Protein AF-A0A523H350-F1 (afdb_monomer_lite)

Secondary structure (DSSP, 8-state):
--TTEEEEEEEEEEE-TTT--EEEEEEEEEEEE-TTS-EEEEEEEEEEEEE-GGG---

Radius of gyration: 15.32 Å; chains: 1; bounding box: 30×17×44 Å

pLDDT: mean 96.15, std 6.63, range [54.66, 98.56]

Sequence (58 aa):
FTDNRISVRFEYEWRDAETGQWKRTHGNEHWEFDSEGLMRVRDMSANDINIEESDRKL

Structure (mmCIF, N/CA/C/O backbone):
data_AF-A0A523H350-F1
#
_entry.id   AF-A0A523H350-F1
#
loop_
_atom_site.group_PDB
_atom_site.id
_atom_site.type_symbol
_atom_site.label_atom_id
_atom_site.label_alt_id
_atom_site.label_comp_id
_atom_site.label_asym_id
_atom_site.label_entity_id
_atom_site.label_seq_id
_atom_site.pdbx_PDB_ins_code
_atom_site.Cartn_x
_atom_site.Cartn_y
_atom_site.Cartn_z
_atom_site.occupancy
_atom_site.B_iso_or_equiv
_atom_site.auth_seq_id
_atom_site.auth_comp_id
_atom_site.auth_asym_id
_atom_site.auth_atom_id
_atom_site.pdbx_PDB_model_num
ATOM 1 N N . PHE A 1 1 ? -2.148 1.811 -23.003 1.00 54.66 1 PHE A N 1
ATOM 2 C CA . PHE A 1 1 ? -1.011 1.014 -22.502 1.00 54.66 1 PHE A CA 1
ATOM 3 C C . PHE A 1 1 ? -0.049 1.999 -21.849 1.00 54.66 1 PHE A C 1
ATOM 5 O O . PHE A 1 1 ? 0.227 3.005 -22.487 1.00 54.66 1 PHE A O 1
ATOM 12 N N . THR A 1 2 ? 0.347 1.808 -20.586 1.00 72.31 2 THR A N 1
ATOM 13 C CA . THR A 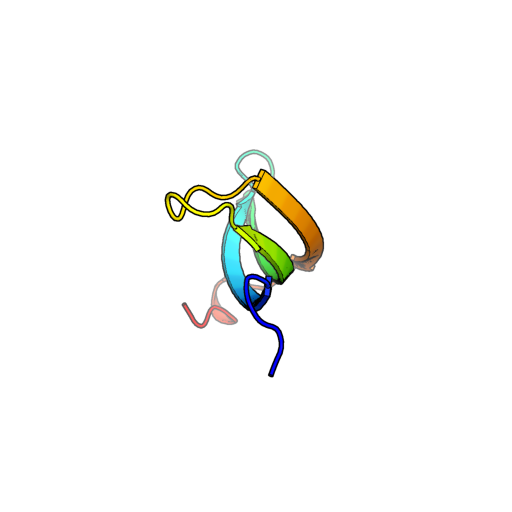1 2 ? 1.139 2.786 -19.798 1.00 72.31 2 THR A CA 1
ATOM 14 C C . THR A 1 2 ? 2.649 2.518 -19.812 1.00 72.31 2 THR A C 1
ATOM 16 O O . THR A 1 2 ? 3.370 3.111 -19.019 1.00 72.31 2 THR A O 1
ATOM 19 N N . ASP A 1 3 ? 3.118 1.665 -20.729 1.00 88.69 3 ASP A N 1
ATOM 20 C CA . ASP A 1 3 ? 4.535 1.324 -20.924 1.00 88.69 3 ASP A CA 1
ATOM 21 C C . ASP A 1 3 ? 5.216 0.887 -19.612 1.00 88.69 3 ASP A C 1
ATOM 23 O O . ASP A 1 3 ? 4.767 -0.073 -18.985 1.00 88.69 3 ASP A O 1
ATOM 27 N N . ASN A 1 4 ? 6.229 1.620 -19.153 1.00 95.56 4 ASN A N 1
ATOM 28 C CA . ASN A 1 4 ? 6.989 1.361 -17.933 1.00 95.56 4 ASN A CA 1
ATOM 29 C C . ASN A 1 4 ? 6.334 1.907 -16.648 1.00 95.56 4 ASN A C 1
ATOM 31 O O . ASN A 1 4 ? 7.003 2.001 -15.617 1.00 95.56 4 ASN A O 1
ATOM 35 N N . ARG A 1 5 ? 5.051 2.296 -16.689 1.00 96.69 5 ARG A N 1
ATOM 36 C CA . ARG A 1 5 ? 4.320 2.834 -15.532 1.00 96.69 5 ARG A CA 1
ATOM 37 C C . ARG A 1 5 ? 3.218 1.909 -15.044 1.00 96.69 5 ARG A C 1
ATOM 39 O O . ARG A 1 5 ? 2.372 1.460 -15.823 1.00 96.69 5 ARG A O 1
ATOM 46 N N . ILE A 1 6 ? 3.170 1.722 -13.727 1.00 96.12 6 ILE A N 1
ATOM 47 C CA . ILE A 1 6 ? 2.142 0.948 -13.023 1.00 96.12 6 ILE A CA 1
ATOM 48 C C . ILE A 1 6 ? 1.460 1.854 -11.998 1.00 96.12 6 ILE A C 1
ATOM 50 O O . ILE A 1 6 ? 2.115 2.602 -11.283 1.00 96.12 6 ILE A O 1
ATOM 54 N N . SER A 1 7 ? 0.130 1.796 -11.933 1.00 96.88 7 SER A N 1
ATOM 55 C CA . SER A 1 7 ? -0.654 2.456 -10.883 1.00 96.88 7 SER A CA 1
ATOM 56 C C . SER A 1 7 ? -1.368 1.408 -10.046 1.00 96.88 7 SER A C 1
ATOM 58 O O . SER A 1 7 ? -2.105 0.582 -10.585 1.00 96.88 7 SER A O 1
ATOM 60 N N . VAL A 1 8 ? -1.150 1.452 -8.738 1.00 97.12 8 VAL A N 1
ATOM 61 C CA . VAL A 1 8 ? -1.618 0.455 -7.778 1.00 97.12 8 VAL A CA 1
ATOM 62 C C . VAL A 1 8 ? -2.566 1.108 -6.777 1.00 97.12 8 VAL A C 1
ATOM 64 O O . VAL A 1 8 ? -2.402 2.263 -6.380 1.00 97.12 8 VAL A O 1
ATOM 67 N N . ARG A 1 9 ? -3.592 0.355 -6.379 1.00 97.88 9 ARG A N 1
ATOM 68 C CA . ARG A 1 9 ? -4.398 0.610 -5.181 1.00 97.88 9 ARG A CA 1
ATOM 69 C C . ARG A 1 9 ? -4.030 -0.440 -4.152 1.00 97.88 9 ARG A C 1
ATOM 71 O O . ARG A 1 9 ? -3.955 -1.614 -4.506 1.00 97.88 9 ARG A O 1
ATOM 78 N N . PHE A 1 10 ? -3.834 -0.023 -2.911 1.00 96.69 10 PHE A N 1
ATOM 79 C CA . PHE A 1 10 ? -3.569 -0.939 -1.813 1.00 96.69 10 PHE A CA 1
ATOM 80 C C . PHE A 1 10 ? -4.377 -0.555 -0.573 1.00 96.69 10 PHE A C 1
ATOM 82 O O . PHE A 1 10 ? -4.833 0.581 -0.418 1.00 96.69 10 PHE A O 1
ATOM 89 N N . GLU A 1 11 ? -4.534 -1.536 0.305 1.00 98.00 11 GLU A N 1
ATOM 90 C CA . GLU A 1 11 ? -5.107 -1.388 1.633 1.00 98.00 11 GLU A CA 1
ATOM 91 C C . GLU A 1 11 ? -4.257 -2.206 2.605 1.00 98.00 11 GLU A C 1
ATOM 93 O O . GLU A 1 11 ? -3.856 -3.324 2.273 1.00 98.00 11 GLU A O 1
ATOM 98 N N . TYR A 1 12 ? -3.965 -1.655 3.782 1.00 97.94 12 TYR A N 1
ATOM 99 C CA . TYR A 1 12 ? -3.375 -2.419 4.879 1.00 97.94 12 TYR A CA 1
ATOM 100 C C . TYR A 1 12 ? -3.942 -1.982 6.228 1.00 97.94 12 TYR A C 1
ATOM 102 O O . TYR A 1 12 ? -4.405 -0.853 6.395 1.00 97.94 12 TYR A O 1
ATOM 110 N N . GLU A 1 13 ? -3.898 -2.888 7.199 1.00 98.56 13 GLU A N 1
ATOM 111 C CA . GLU A 1 13 ? -4.325 -2.641 8.574 1.00 98.56 13 GLU A CA 1
ATOM 112 C C . GLU A 1 13 ? -3.134 -2.722 9.513 1.00 98.56 13 GLU A C 1
ATOM 114 O O . GLU A 1 13 ? -2.255 -3.572 9.364 1.00 98.56 13 GLU A O 1
ATOM 119 N N . TRP A 1 14 ? -3.104 -1.827 10.491 1.00 98.00 14 TRP A N 1
ATOM 120 C CA . TRP A 1 14 ? -2.036 -1.774 11.473 1.00 98.00 14 TRP A CA 1
ATOM 121 C C . TRP A 1 14 ? -2.542 -1.196 12.789 1.00 98.00 14 TRP A C 1
ATOM 123 O O . TRP A 1 14 ? -3.609 -0.583 12.867 1.00 98.00 14 TRP A O 1
ATOM 133 N N . ARG A 1 15 ? -1.762 -1.417 13.843 1.00 97.94 15 ARG A N 1
ATOM 134 C CA . ARG A 1 15 ? -2.062 -0.930 15.182 1.00 97.94 15 ARG A CA 1
ATOM 135 C C . ARG A 1 15 ? -1.021 0.095 15.588 1.00 97.94 15 ARG A C 1
ATOM 137 O O . ARG A 1 15 ? 0.175 -0.189 15.556 1.00 97.94 15 ARG A O 1
ATOM 144 N N . ASP A 1 16 ? -1.490 1.273 15.968 1.00 97.44 16 ASP A N 1
ATOM 145 C CA . ASP A 1 16 ? -0.650 2.345 16.475 1.00 97.44 16 ASP A CA 1
ATOM 146 C C . ASP A 1 16 ? 0.043 1.897 17.770 1.00 97.44 16 ASP A C 1
ATOM 148 O O . ASP A 1 16 ? -0.612 1.434 18.705 1.00 97.44 16 ASP A O 1
ATOM 152 N N . ALA A 1 17 ? 1.375 1.968 17.809 1.00 97.62 17 ALA A N 1
ATOM 153 C CA . ALA A 1 17 ? 2.157 1.402 18.907 1.00 97.62 17 ALA A CA 1
ATOM 154 C C . ALA A 1 17 ? 2.007 2.187 20.221 1.00 97.62 17 ALA A C 1
ATOM 156 O O . ALA A 1 17 ? 2.180 1.611 21.294 1.00 97.62 17 ALA A O 1
ATOM 157 N N . GLU A 1 18 ? 1.687 3.480 20.144 1.00 97.69 18 GLU A N 1
ATOM 158 C CA . GLU A 1 18 ? 1.580 4.358 21.311 1.00 97.69 18 GLU A CA 1
ATOM 159 C C . GLU A 1 18 ? 0.164 4.344 21.889 1.00 97.69 18 GLU A C 1
ATOM 161 O O . GLU A 1 18 ? -0.026 4.202 23.096 1.00 97.69 18 GLU A O 1
ATOM 166 N N . THR A 1 19 ? -0.841 4.471 21.024 1.00 97.31 19 THR A N 1
ATOM 167 C CA . THR A 1 19 ? -2.250 4.585 21.432 1.00 97.31 19 THR A CA 1
ATOM 168 C C . THR A 1 19 ? -2.979 3.247 21.449 1.00 97.31 19 THR A C 1
ATOM 170 O O . THR A 1 19 ? -4.036 3.119 22.064 1.00 97.31 19 THR A O 1
ATOM 173 N N . GLY A 1 20 ? -2.449 2.239 20.755 1.00 97.19 20 GLY A N 1
ATOM 174 C CA . GLY A 1 20 ? -3.126 0.965 20.544 1.00 97.19 20 GLY A CA 1
ATOM 175 C C . GLY A 1 20 ? -4.323 1.044 19.590 1.00 97.19 20 GLY A C 1
ATOM 176 O O . GLY A 1 20 ? -4.981 0.015 19.421 1.00 97.19 20 GLY A O 1
ATOM 177 N N . GLN A 1 21 ? -4.597 2.206 18.979 1.00 98.06 21 GLN A N 1
ATOM 178 C CA . GLN A 1 21 ? -5.689 2.418 18.027 1.00 98.06 21 GLN A CA 1
ATOM 179 C C . GLN A 1 21 ? -5.436 1.630 16.740 1.00 98.06 21 GLN A C 1
ATOM 181 O O . GLN A 1 21 ? -4.382 1.761 16.112 1.00 98.06 21 GLN A O 1
ATOM 186 N N . TRP A 1 22 ? -6.420 0.841 16.317 1.00 98.44 22 TRP A N 1
ATOM 187 C CA . TRP A 1 22 ? -6.387 0.209 15.004 1.00 98.44 22 TRP A CA 1
ATOM 188 C C . TRP A 1 22 ? -6.679 1.230 13.908 1.00 98.44 22 TRP A C 1
ATOM 190 O O . TRP A 1 22 ? -7.569 2.079 14.040 1.00 98.44 22 TRP A O 1
ATOM 200 N N . LYS A 1 23 ? -5.920 1.132 12.820 1.00 98.50 23 LYS A N 1
ATOM 201 C CA . LYS A 1 23 ? -6.058 1.963 11.631 1.00 98.50 23 LYS A CA 1
ATOM 202 C C . LYS A 1 23 ? -6.081 1.090 10.386 1.00 98.50 23 LYS A C 1
ATOM 204 O O . LYS A 1 23 ? -5.378 0.082 10.301 1.00 98.50 23 LYS A O 1
ATOM 209 N N . ARG A 1 24 ? -6.868 1.516 9.404 1.00 98.50 24 ARG A N 1
ATOM 210 C CA . ARG A 1 24 ? -6.806 1.022 8.030 1.00 98.50 24 ARG A CA 1
ATOM 211 C C . ARG A 1 24 ? -6.290 2.143 7.149 1.00 98.50 24 ARG A C 1
ATOM 213 O O . ARG A 1 24 ? -6.814 3.254 7.185 1.00 98.50 24 ARG A O 1
ATOM 220 N N . THR A 1 25 ? -5.280 1.841 6.357 1.00 98.44 25 THR A N 1
ATOM 221 C CA . THR A 1 25 ? -4.694 2.775 5.407 1.00 98.44 25 THR A CA 1
ATOM 222 C C . THR A 1 25 ? -5.166 2.404 4.013 1.00 98.44 25 THR A C 1
ATOM 224 O O . THR A 1 25 ? -4.952 1.278 3.567 1.00 98.44 25 THR A O 1
ATOM 227 N N . HIS A 1 26 ? -5.782 3.353 3.314 1.00 98.38 26 HIS A N 1
ATOM 228 C CA . HIS A 1 26 ? -6.082 3.230 1.890 1.00 98.38 26 HIS A CA 1
ATOM 229 C C . HIS A 1 26 ? -5.095 4.083 1.109 1.00 98.38 26 HIS A C 1
ATOM 231 O O . HIS A 1 26 ? -4.933 5.267 1.416 1.00 98.38 26 HIS A O 1
ATOM 237 N N . GLY A 1 27 ? -4.452 3.507 0.096 1.00 98.19 27 GLY A N 1
ATOM 238 C CA . GLY A 1 27 ? -3.441 4.235 -0.655 1.00 98.19 27 GLY A CA 1
ATOM 239 C C . GLY A 1 27 ? -3.401 3.945 -2.144 1.00 98.19 27 GLY A C 1
ATOM 240 O O . GLY A 1 27 ? -3.901 2.937 -2.656 1.00 98.19 27 GLY A O 1
ATOM 241 N N . ASN A 1 28 ? -2.777 4.890 -2.834 1.00 98.25 28 ASN A N 1
ATOM 242 C CA . ASN A 1 28 ? -2.431 4.828 -4.235 1.00 98.25 28 ASN A CA 1
ATOM 243 C C . ASN A 1 28 ? -0.924 4.969 -4.393 1.00 98.25 28 ASN A C 1
ATOM 245 O O . ASN A 1 28 ? -0.325 5.885 -3.832 1.00 98.25 28 ASN A O 1
ATOM 249 N N . GLU A 1 29 ? -0.331 4.085 -5.193 1.00 97.94 29 GLU A N 1
ATOM 250 C CA . GLU A 1 29 ? 1.062 4.223 -5.613 1.00 97.94 29 GLU A CA 1
ATOM 251 C C . GLU A 1 29 ? 1.167 4.280 -7.126 1.00 97.94 29 GLU A C 1
ATOM 253 O O . GLU A 1 29 ? 0.507 3.525 -7.845 1.00 97.94 29 GLU A O 1
ATOM 258 N N . HIS A 1 30 ? 2.037 5.159 -7.600 1.00 97.69 30 HIS A N 1
ATOM 259 C CA . HIS A 1 30 ? 2.399 5.286 -8.996 1.00 97.69 30 HIS A CA 1
ATOM 260 C C . HIS A 1 30 ? 3.888 4.993 -9.129 1.00 97.69 30 HIS A C 1
ATOM 262 O O . HIS A 1 30 ? 4.727 5.662 -8.523 1.00 97.69 30 HIS A O 1
ATOM 268 N N . TRP A 1 31 ? 4.203 3.956 -9.896 1.00 97.75 31 TRP A N 1
ATOM 269 C CA . TRP A 1 31 ? 5.560 3.479 -10.113 1.00 97.75 31 TRP A CA 1
ATOM 270 C C . TRP A 1 31 ? 5.977 3.726 -11.553 1.00 97.75 31 TRP A C 1
ATOM 272 O O . TRP A 1 31 ? 5.190 3.501 -12.476 1.00 97.75 31 TRP A O 1
ATOM 282 N N . GLU A 1 32 ? 7.228 4.129 -11.737 1.00 97.81 32 GLU A N 1
ATOM 283 C CA . GLU A 1 32 ? 7.906 4.146 -13.032 1.00 97.81 32 GLU A CA 1
ATOM 284 C C . GLU A 1 32 ? 9.170 3.289 -12.943 1.00 97.81 32 GLU A C 1
ATOM 286 O O . GLU A 1 32 ? 9.959 3.446 -12.007 1.00 97.81 32 GLU A O 1
ATOM 291 N N . PHE A 1 33 ? 9.357 2.395 -13.912 1.00 97.81 33 PHE A N 1
ATOM 292 C CA . PHE A 1 33 ? 10.491 1.473 -13.978 1.00 97.81 33 PHE A CA 1
ATOM 293 C C . PHE A 1 33 ? 11.493 1.887 -15.060 1.00 97.81 33 PHE A C 1
ATOM 295 O O . PHE A 1 33 ? 11.110 2.437 -16.093 1.00 97.81 33 PHE A O 1
ATOM 302 N N . ASP A 1 34 ? 12.779 1.628 -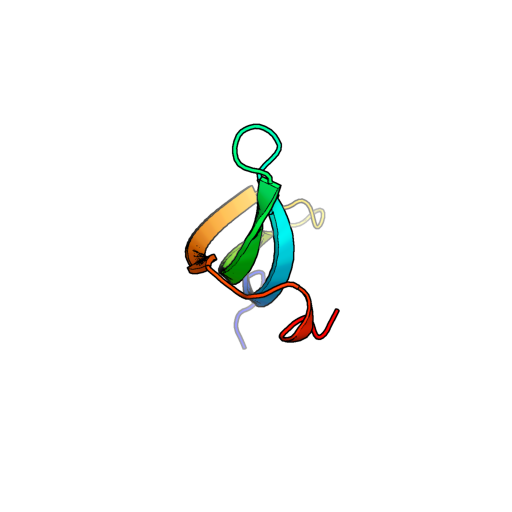14.845 1.00 96.75 34 ASP A N 1
ATOM 303 C CA . ASP A 1 34 ? 13.797 1.757 -15.888 1.00 96.75 34 ASP A CA 1
ATOM 304 C C . ASP A 1 34 ? 13.876 0.508 -16.789 1.00 96.75 34 ASP A C 1
ATOM 306 O O . ASP A 1 34 ? 13.102 -0.442 -16.658 1.00 96.75 34 ASP A O 1
ATOM 310 N N . SER A 1 35 ? 14.811 0.518 -17.742 1.00 96.50 35 SER A N 1
ATOM 311 C CA . SER A 1 35 ? 15.006 -0.574 -18.701 1.00 96.50 35 SER A CA 1
ATOM 312 C C . SER A 1 35 ? 15.535 -1.871 -18.083 1.00 96.50 35 SER A C 1
ATOM 314 O O . SER A 1 35 ? 15.428 -2.917 -18.718 1.00 96.50 35 SER A O 1
ATOM 316 N N . GLU A 1 36 ? 16.116 -1.818 -16.883 1.00 97.38 36 GLU A N 1
ATOM 317 C CA . GLU A 1 36 ? 16.571 -3.000 -16.139 1.00 97.38 36 GLU A CA 1
ATOM 318 C C . GLU A 1 36 ? 15.470 -3.544 -15.210 1.00 97.38 36 GLU A C 1
ATOM 320 O O . GLU A 1 36 ? 15.650 -4.572 -14.557 1.00 97.38 36 GLU A O 1
ATOM 325 N N . GLY A 1 37 ? 14.304 -2.885 -15.181 1.00 95.56 37 GLY A N 1
ATOM 326 C CA . GLY A 1 37 ? 13.161 -3.259 -14.356 1.00 95.56 37 GLY A CA 1
ATOM 327 C C . GLY A 1 37 ? 13.256 -2.754 -12.917 1.00 95.56 37 GLY A C 1
ATOM 328 O O . GLY A 1 37 ? 12.471 -3.191 -12.073 1.00 95.56 37 GLY A O 1
ATOM 329 N N . LEU A 1 38 ? 14.183 -1.841 -12.613 1.00 97.38 38 LEU A N 1
ATOM 330 C CA . LEU A 1 38 ? 14.276 -1.218 -11.298 1.00 97.38 38 LEU A CA 1
ATOM 331 C C . LEU A 1 38 ? 13.316 -0.034 -11.209 1.00 97.38 38 LEU A C 1
ATOM 333 O O . LEU A 1 38 ? 13.125 0.727 -12.158 1.00 97.38 38 LEU A O 1
ATOM 337 N N . MET A 1 39 ? 12.686 0.125 -10.048 1.00 97.62 39 MET A N 1
ATOM 338 C CA . MET A 1 39 ? 11.791 1.250 -9.801 1.00 97.62 39 MET A CA 1
ATOM 339 C C . MET A 1 39 ? 12.613 2.536 -9.677 1.00 97.62 39 MET A C 1
ATOM 341 O O . MET A 1 39 ? 13.435 2.670 -8.772 1.00 97.62 39 MET A O 1
ATOM 345 N N . ARG A 1 40 ? 12.372 3.489 -10.577 1.00 97.25 40 ARG A N 1
ATOM 346 C CA . ARG A 1 40 ? 13.048 4.790 -10.609 1.00 97.25 40 ARG A CA 1
ATOM 347 C C . ARG A 1 40 ? 12.229 5.887 -9.933 1.00 97.25 40 ARG A C 1
ATOM 349 O O . ARG A 1 40 ? 12.807 6.7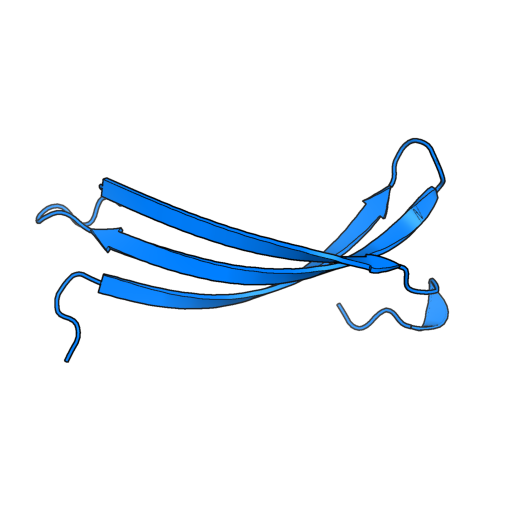91 -9.333 1.00 97.25 40 ARG A O 1
ATOM 356 N N . VAL A 1 41 ? 10.901 5.821 -10.036 1.00 97.25 41 VAL A N 1
ATOM 357 C CA . VAL A 1 41 ? 9.979 6.762 -9.381 1.00 97.25 41 VAL A CA 1
ATOM 358 C C . VAL A 1 41 ? 8.940 5.983 -8.592 1.00 97.25 41 VAL A C 1
ATOM 360 O O . VAL A 1 41 ? 8.398 4.992 -9.087 1.00 97.25 41 VAL A O 1
ATOM 363 N N . ARG A 1 42 ? 8.660 6.461 -7.377 1.00 97.75 42 ARG A N 1
ATOM 364 C CA . ARG A 1 42 ? 7.585 5.973 -6.519 1.00 97.75 42 ARG A CA 1
ATOM 365 C C . ARG A 1 42 ? 6.885 7.145 -5.853 1.00 97.75 42 ARG A C 1
ATOM 367 O O . ARG A 1 42 ? 7.384 7.676 -4.863 1.00 97.75 42 ARG A O 1
ATOM 374 N N . ASP A 1 43 ? 5.710 7.476 -6.364 1.00 98.19 43 ASP A N 1
ATOM 375 C CA . ASP A 1 43 ? 4.825 8.451 -5.739 1.00 98.19 43 ASP A CA 1
ATOM 376 C C . ASP A 1 43 ? 3.715 7.715 -4.998 1.00 98.19 43 ASP A C 1
ATOM 378 O O . ASP A 1 43 ? 3.022 6.879 -5.579 1.00 98.19 43 ASP A O 1
ATOM 382 N N . MET A 1 44 ? 3.551 8.015 -3.710 1.00 97.88 44 MET A N 1
ATOM 383 C CA . MET A 1 44 ? 2.506 7.437 -2.868 1.00 97.88 44 MET A CA 1
ATOM 384 C C . MET A 1 44 ? 1.680 8.550 -2.233 1.00 97.88 44 MET A C 1
ATOM 386 O O . MET A 1 44 ? 2.224 9.470 -1.624 1.00 97.88 44 MET A O 1
ATOM 390 N N . SER A 1 45 ? 0.360 8.399 -2.297 1.00 98.25 45 SER A N 1
ATOM 391 C CA . SER A 1 45 ? -0.561 9.053 -1.374 1.00 98.25 45 SER A CA 1
ATOM 392 C C . SER A 1 45 ? -1.364 8.000 -0.623 1.00 98.25 45 SER A C 1
ATOM 394 O O . SER A 1 45 ? -1.767 6.978 -1.180 1.00 98.25 45 SER A O 1
ATOM 396 N N . ALA A 1 46 ? -1.574 8.236 0.667 1.00 98.12 46 ALA A N 1
ATOM 397 C CA . ALA A 1 46 ? -2.345 7.343 1.507 1.00 98.12 46 ALA A CA 1
ATOM 398 C C . ALA A 1 46 ? -3.072 8.125 2.597 1.00 98.12 46 ALA A C 1
ATOM 400 O O . ALA A 1 46 ? -2.620 9.188 3.031 1.00 98.12 46 ALA A O 1
ATOM 401 N N . ASN A 1 47 ? -4.208 7.588 3.027 1.00 98.44 47 ASN A N 1
ATOM 402 C CA . ASN A 1 47 ? -5.008 8.141 4.105 1.00 98.44 47 ASN A CA 1
ATOM 403 C C . ASN A 1 47 ? -5.314 7.055 5.130 1.00 98.44 47 ASN A C 1
ATOM 405 O O . ASN A 1 47 ? -5.792 5.973 4.779 1.00 98.44 47 ASN A O 1
ATOM 409 N N . ASP A 1 48 ? -5.075 7.389 6.394 1.00 98.31 48 ASP A N 1
ATOM 410 C CA . ASP A 1 48 ? -5.409 6.542 7.527 1.00 98.31 48 ASP A CA 1
ATOM 411 C C . ASP A 1 48 ? -6.814 6.857 8.022 1.00 98.31 48 ASP A C 1
ATOM 413 O O . ASP A 1 48 ? -7.185 8.020 8.201 1.00 98.31 48 ASP A O 1
ATOM 417 N N . ILE A 1 49 ? -7.574 5.806 8.303 1.00 97.88 49 ILE A N 1
ATOM 418 C CA . ILE A 1 49 ? -8.834 5.890 9.029 1.00 97.88 49 ILE A CA 1
ATOM 419 C C . ILE A 1 49 ? -8.745 5.033 10.285 1.00 97.88 49 ILE A C 1
ATOM 421 O O . ILE A 1 49 ? -8.209 3.925 10.257 1.00 97.88 49 ILE A O 1
ATOM 425 N N . ASN A 1 50 ? -9.279 5.543 11.392 1.00 98.44 50 ASN A N 1
ATOM 426 C CA . ASN A 1 50 ? -9.433 4.742 12.600 1.00 98.44 50 ASN A CA 1
ATOM 427 C C . ASN A 1 50 ? -10.497 3.667 12.354 1.00 98.44 50 ASN A C 1
ATOM 429 O O . ASN A 1 50 ? -11.530 3.944 11.741 1.00 98.44 50 ASN A O 1
ATOM 433 N N . ILE A 1 51 ? -10.240 2.460 12.844 1.00 98.44 51 ILE A N 1
ATOM 434 C CA . ILE A 1 51 ? -11.184 1.341 12.826 1.00 98.44 51 ILE A CA 1
ATOM 435 C C . ILE A 1 51 ? -11.235 0.699 14.212 1.00 98.44 51 ILE A C 1
ATOM 437 O O . ILE A 1 51 ? -10.264 0.785 14.967 1.00 98.44 51 ILE A O 1
ATOM 441 N N . GLU A 1 52 ? -12.337 0.029 14.534 1.00 98.12 52 GLU A N 1
ATOM 442 C CA . GLU A 1 52 ? -12.369 -0.873 15.683 1.00 98.12 52 GLU A CA 1
ATOM 443 C C . GL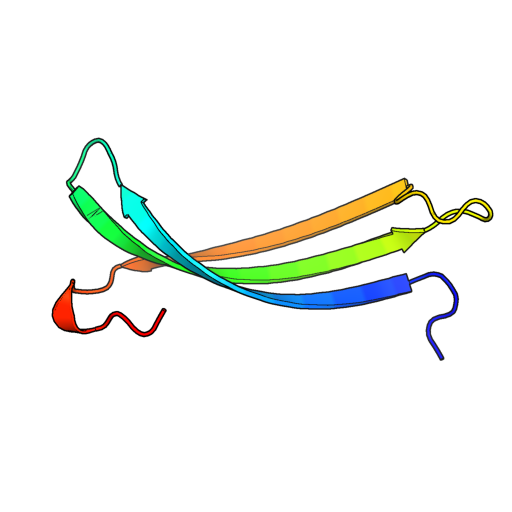U A 1 52 ? -11.677 -2.197 15.342 1.00 98.12 52 GLU A C 1
ATOM 445 O O . GLU A 1 52 ? -11.588 -2.600 14.180 1.00 98.12 52 GLU A O 1
ATOM 450 N N . GLU A 1 53 ? -11.213 -2.923 16.359 1.00 97.00 53 GLU A N 1
ATOM 451 C CA . GLU A 1 53 ? -10.596 -4.240 16.149 1.00 97.00 53 GLU A CA 1
ATOM 452 C C . GLU A 1 53 ? -11.564 -5.233 15.482 1.00 97.00 53 GLU A C 1
ATOM 454 O O . GLU A 1 53 ? -11.149 -6.062 14.674 1.00 97.00 53 GLU A O 1
ATOM 459 N N . SER A 1 54 ? -12.865 -5.113 15.766 1.00 97.88 54 SER A N 1
ATOM 460 C CA . SER A 1 54 ? -13.924 -5.909 15.136 1.00 97.88 54 SER A CA 1
ATOM 461 C C . SER A 1 54 ? -14.168 -5.571 13.665 1.00 97.88 54 SER A C 1
ATOM 463 O O . SER A 1 54 ? -14.752 -6.382 12.952 1.00 97.88 54 SER A O 1
ATOM 465 N N . ASP A 1 55 ? -13.740 -4.391 13.210 1.00 97.75 55 ASP A N 1
ATOM 466 C CA . ASP A 1 55 ? -13.950 -3.921 11.836 1.00 97.75 55 ASP A CA 1
ATOM 467 C C . ASP A 1 55 ? -12.823 -4.342 10.887 1.00 97.75 55 ASP A C 1
ATOM 469 O O . ASP A 1 55 ? -12.858 -4.004 9.696 1.00 97.75 55 ASP A O 1
ATOM 473 N N . ARG A 1 56 ? -11.814 -5.050 11.403 1.00 97.50 56 ARG A N 1
ATOM 474 C CA . ARG A 1 56 ? -10.694 -5.602 10.640 1.00 97.50 56 ARG A CA 1
ATOM 475 C C . ARG A 1 56 ? -11.160 -6.584 9.567 1.00 97.50 56 ARG A C 1
ATOM 477 O O . ARG A 1 56 ? -12.129 -7.321 9.742 1.00 97.50 56 ARG A O 1
ATOM 484 N N . LYS A 1 57 ? -10.457 -6.583 8.437 1.00 96.25 57 LYS A N 1
ATOM 485 C CA . LYS A 1 57 ? -10.762 -7.392 7.246 1.00 96.25 57 LYS A CA 1
ATOM 486 C C . LYS A 1 57 ? -9.548 -8.149 6.707 1.00 96.25 57 LYS A C 1
ATOM 488 O O . LYS A 1 5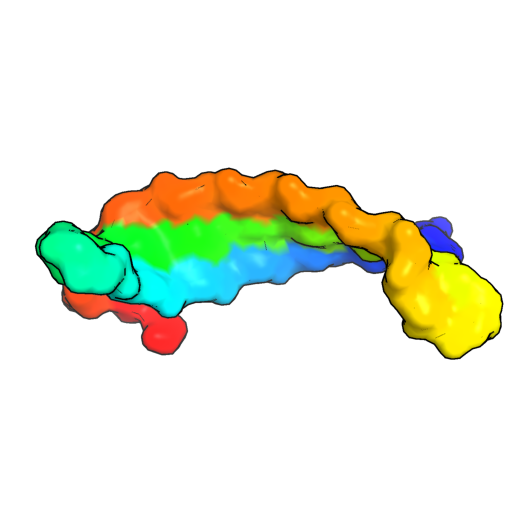7 ? -9.751 -9.047 5.890 1.00 96.25 57 LYS A O 1
ATOM 493 N N . LEU A 1 58 ? -8.334 -7.779 7.132 1.00 88.50 58 LEU A N 1
ATOM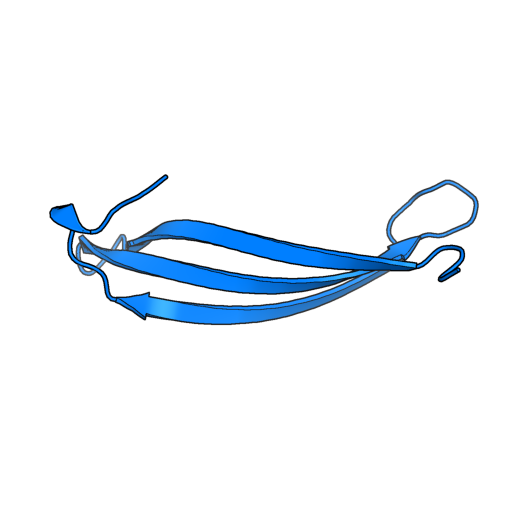 494 C CA . LEU A 1 58 ? -7.058 -8.319 6.651 1.00 88.50 58 LEU A CA 1
ATOM 495 C C . LEU A 1 58 ? -6.320 -9.136 7.725 1.00 88.50 58 LEU A C 1
ATOM 497 O O . LEU A 1 58 ? -6.369 -8.782 8.934 1.00 88.50 58 LEU A O 1
#

Foldseek 3Di:
DQVQKDKDWDKDWDADPPPRWIKIKTKIWIFGADPVRHTPDIDMDIDIDTDDPVRDDD